Protein AF-A0A519MR45-F1 (afdb_monomer_lite)

Foldseek 3Di:
DVVPDDDDDPQKDFAPVCVVQAQAADPPDDPPLGGDPPSDDHDPVGIHDPVNVVVVVVVVVVVLVVVVVVCVVVLHFDQPVVVQLVVQCVWDQDPLRHTAHCDCVDPVRQLRHQCEPNSPHGDQLVVLVVVQSVVVRCCVSVVDDDDRDDSSVGDTYDDDPPD

Secondary structure (DSSP, 8-state):
-GGGPPPP-TT-EE-GGGGGTTTPPPTTPPTTS--BTTTBPPPGGGEE-HHHHHHHHHHHHHHHHHHHHHHHHTT-----HHHHHHHHHH-EE-TTS-EEBS-TT-TTTGGGB-B-TTSSSB-HHHHHHHHHHHHHHHHHHH---PPPP-GGGS------S--

Radius of gyration: 20.75 Å; chains: 1; bounding box: 52×30×58 Å

Sequence (163 aa):
IFGQARQATPNDLILLPTRTVIGTAPEGAPAPFDKFGITFPLQDQHVLTQSEVAIIKTATSAFNSSIRSVAASKELAVADMNAIMNQLVQGLRVEDGQIYTANYFSTASINTVLFSLDGIHPNARGYAVIANEIIKVINTHYNAKLPLVSAGSFPGATILPSN

pLDDT: mean 91.02, std 7.66, range [55.56, 98.44]

Structure (mmCIF, N/CA/C/O backbone):
data_AF-A0A519MR45-F1
#
_entry.id   AF-A0A519MR45-F1
#
loop_
_atom_site.group_PDB
_atom_site.id
_atom_site.type_symbol
_atom_site.label_atom_id
_atom_site.label_alt_id
_atom_site.label_comp_id
_atom_site.label_asym_id
_atom_site.label_entity_id
_atom_site.label_seq_id
_atom_site.pdbx_PDB_ins_code
_atom_site.Cartn_x
_atom_site.Cartn_y
_atom_site.Cartn_z
_atom_site.occupancy
_atom_site.B_iso_or_equiv
_atom_site.auth_seq_id
_atom_site.auth_comp_id
_atom_site.auth_asym_id
_atom_site.auth_atom_id
_atom_site.pdbx_PDB_model_num
ATOM 1 N N . ILE A 1 1 ? 13.329 -10.326 -31.815 1.00 60.53 1 ILE A N 1
ATOM 2 C CA . ILE A 1 1 ? 13.343 -9.725 -30.459 1.00 60.53 1 ILE A CA 1
ATOM 3 C C . ILE A 1 1 ? 13.119 -8.214 -30.536 1.00 60.53 1 ILE A C 1
ATOM 5 O O . ILE A 1 1 ? 12.032 -7.782 -30.193 1.00 60.53 1 ILE A O 1
ATOM 9 N N . PHE A 1 2 ? 14.046 -7.412 -31.076 1.00 65.75 2 PHE A N 1
ATOM 10 C CA . PHE A 1 2 ? 13.887 -5.943 -31.103 1.00 65.75 2 PHE A CA 1
ATOM 11 C C . PHE A 1 2 ? 12.669 -5.431 -31.893 1.00 65.75 2 PHE A C 1
ATOM 13 O O . PHE A 1 2 ? 11.982 -4.533 -31.426 1.00 65.75 2 PHE A O 1
ATOM 20 N N . GLY A 1 3 ? 12.331 -6.047 -33.031 1.00 69.88 3 GLY A N 1
ATOM 21 C CA . GLY A 1 3 ? 11.137 -5.683 -33.816 1.00 69.88 3 GLY A CA 1
ATOM 22 C C . GLY A 1 3 ? 9.792 -6.125 -33.218 1.00 69.88 3 GLY A C 1
ATOM 23 O O . GLY A 1 3 ? 8.755 -5.856 -33.808 1.00 69.88 3 GLY A O 1
ATOM 24 N N . GLN A 1 4 ? 9.804 -6.826 -32.081 1.00 75.62 4 GLN A N 1
ATOM 25 C CA . GLN A 1 4 ? 8.606 -7.272 -31.353 1.00 75.62 4 GLN A CA 1
ATOM 26 C C . GLN A 1 4 ? 8.454 -6.553 -30.004 1.00 75.62 4 GLN A C 1
ATOM 28 O O . GLN A 1 4 ? 7.472 -6.770 -29.300 1.00 75.62 4 GLN A O 1
ATOM 33 N N . ALA A 1 5 ? 9.425 -5.718 -29.623 1.00 81.38 5 ALA A N 1
ATOM 34 C CA . ALA A 1 5 ? 9.391 -4.995 -28.364 1.00 81.38 5 ALA A CA 1
ATOM 35 C C . ALA A 1 5 ? 8.431 -3.802 -28.459 1.00 81.38 5 ALA A C 1
ATOM 37 O O . ALA A 1 5 ? 8.509 -2.995 -29.386 1.00 81.38 5 ALA A O 1
ATOM 38 N N . ARG A 1 6 ? 7.541 -3.668 -27.473 1.00 87.81 6 ARG A N 1
ATOM 39 C CA . ARG A 1 6 ? 6.693 -2.483 -27.318 1.00 87.81 6 ARG A CA 1
ATOM 40 C C . ARG A 1 6 ? 7.508 -1.351 -26.689 1.00 87.81 6 ARG A C 1
ATOM 42 O O . ARG A 1 6 ? 8.249 -1.579 -25.736 1.00 87.81 6 ARG A O 1
ATOM 49 N N . GLN A 1 7 ? 7.331 -0.123 -27.174 1.00 87.50 7 GLN A N 1
ATOM 50 C CA . GLN A 1 7 ? 7.874 1.052 -26.493 1.00 87.50 7 GLN A CA 1
ATOM 51 C C . GLN A 1 7 ? 7.145 1.310 -25.171 1.00 87.50 7 GLN A C 1
ATOM 53 O O . GLN A 1 7 ? 5.912 1.289 -25.126 1.00 87.50 7 GLN A O 1
ATOM 58 N N . ALA A 1 8 ? 7.914 1.571 -24.113 1.00 88.38 8 ALA A N 1
ATOM 59 C CA . ALA A 1 8 ? 7.373 1.990 -22.829 1.00 88.38 8 ALA A CA 1
ATOM 60 C C . ALA A 1 8 ? 6.730 3.380 -22.942 1.00 88.38 8 ALA A C 1
ATOM 62 O O . ALA A 1 8 ? 7.168 4.235 -23.711 1.00 88.38 8 ALA A O 1
ATOM 63 N N . THR A 1 9 ? 5.689 3.602 -22.156 1.00 91.50 9 THR A N 1
ATOM 64 C CA . THR A 1 9 ? 4.967 4.866 -22.043 1.00 91.50 9 THR A CA 1
ATOM 65 C C . THR A 1 9 ? 5.125 5.418 -20.628 1.00 91.50 9 THR A C 1
ATOM 67 O O . THR A 1 9 ? 5.372 4.646 -19.702 1.00 91.50 9 THR A O 1
ATOM 70 N N . PRO A 1 10 ? 4.909 6.727 -20.407 1.00 92.25 10 PRO A N 1
ATOM 71 C CA . PRO A 1 10 ? 4.918 7.304 -19.059 1.00 92.25 10 PRO A CA 1
ATOM 72 C C . PRO A 1 10 ? 3.878 6.701 -18.099 1.00 92.25 10 PRO A C 1
ATOM 74 O O . PRO A 1 10 ? 3.967 6.916 -16.895 1.00 92.25 10 PRO A O 1
ATOM 77 N N . ASN A 1 11 ? 2.885 5.976 -18.624 1.00 92.44 11 ASN A N 1
ATOM 78 C CA . ASN A 1 11 ? 1.845 5.321 -17.834 1.00 92.44 11 ASN A CA 1
ATOM 79 C C . ASN A 1 11 ? 2.230 3.906 -17.379 1.00 92.44 11 ASN A C 1
ATOM 81 O O . ASN A 1 11 ? 1.483 3.304 -16.608 1.00 92.44 11 ASN A O 1
ATOM 85 N N . ASP A 1 12 ? 3.344 3.363 -17.872 1.00 93.88 12 ASP A N 1
ATOM 86 C CA . ASP A 1 12 ? 3.811 2.041 -17.474 1.00 93.88 12 ASP A CA 1
ATOM 87 C C . ASP A 1 12 ? 4.544 2.123 -16.135 1.00 93.88 12 ASP A C 1
ATOM 89 O O . ASP A 1 12 ? 5.376 3.006 -15.912 1.00 93.88 12 ASP A O 1
ATOM 93 N N . LEU A 1 13 ? 4.244 1.189 -15.236 1.00 94.06 13 LEU A N 1
ATOM 94 C CA . LEU A 1 13 ? 4.834 1.155 -13.904 1.00 94.06 13 LEU A CA 1
ATOM 95 C C . LEU A 1 13 ? 5.974 0.139 -13.872 1.00 94.06 13 LEU A C 1
ATOM 97 O O . LEU A 1 13 ? 5.754 -1.063 -14.018 1.00 94.06 13 LEU A O 1
ATOM 101 N N . ILE A 1 14 ? 7.196 0.620 -13.646 1.00 92.88 14 ILE A N 1
ATOM 102 C CA . ILE A 1 14 ? 8.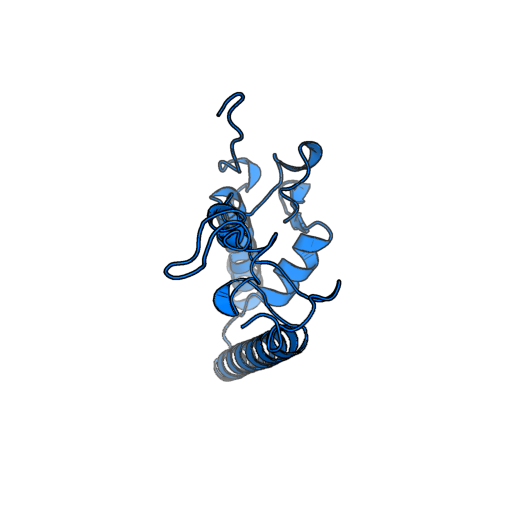359 -0.242 -13.426 1.00 92.88 14 ILE A CA 1
ATOM 103 C C . ILE A 1 14 ? 8.357 -0.709 -11.973 1.00 92.88 14 ILE A C 1
ATOM 105 O O . ILE A 1 14 ? 8.314 0.106 -11.050 1.00 92.88 14 ILE A O 1
ATOM 109 N N . LEU A 1 15 ? 8.412 -2.023 -11.764 1.00 91.94 15 LEU A N 1
ATOM 110 C CA . LEU A 1 15 ? 8.388 -2.593 -10.419 1.00 91.94 15 LEU A CA 1
ATOM 111 C C . LEU A 1 15 ? 9.692 -2.293 -9.665 1.00 91.94 15 LEU A C 1
ATOM 113 O O . LEU A 1 15 ? 10.778 -2.375 -10.235 1.00 91.94 15 LEU A O 1
ATOM 117 N N . LEU A 1 16 ? 9.614 -2.008 -8.361 1.00 89.25 16 LEU A N 1
ATOM 118 C CA . LEU A 1 16 ? 10.801 -1.724 -7.540 1.00 89.25 16 LEU A CA 1
ATOM 119 C C . LEU A 1 16 ? 11.861 -2.853 -7.569 1.00 89.25 16 LEU A C 1
ATOM 121 O O . LEU A 1 16 ? 13.049 -2.536 -7.693 1.00 89.25 16 LEU A O 1
ATOM 125 N N . PRO A 1 17 ? 11.490 -4.154 -7.532 1.00 88.31 17 PRO A N 1
ATOM 126 C CA . PRO A 1 17 ? 12.450 -5.252 -7.651 1.00 88.31 17 PRO A CA 1
ATOM 127 C C . PRO A 1 17 ? 13.231 -5.264 -8.972 1.00 88.31 17 PRO A C 1
ATOM 129 O O . PRO A 1 17 ? 14.339 -5.792 -9.011 1.00 88.31 17 PRO A O 1
ATOM 132 N N . THR A 1 18 ? 12.719 -4.630 -10.036 1.00 91.94 18 THR A N 1
ATOM 133 C CA . THR A 1 18 ? 13.398 -4.526 -11.340 1.00 91.94 18 THR A CA 1
ATOM 134 C C . THR A 1 18 ? 14.754 -3.819 -11.237 1.00 91.94 18 THR A C 1
ATOM 136 O O . THR A 1 18 ? 15.617 -4.033 -12.087 1.00 91.94 18 THR A O 1
ATOM 139 N N . ARG A 1 19 ? 15.005 -3.045 -10.168 1.00 91.19 19 ARG A N 1
ATOM 140 C CA . ARG A 1 19 ? 16.295 -2.381 -9.908 1.00 91.19 19 ARG A CA 1
ATOM 141 C C . ARG A 1 19 ? 17.500 -3.315 -10.048 1.00 91.19 19 ARG A C 1
ATOM 143 O O . ARG A 1 19 ? 18.529 -2.878 -10.546 1.00 91.19 19 ARG A O 1
ATOM 150 N N . THR A 1 20 ? 17.402 -4.565 -9.597 1.00 90.94 20 THR A N 1
ATOM 151 C CA . THR A 1 20 ? 18.530 -5.515 -9.645 1.00 90.94 20 THR A CA 1
ATOM 152 C C . THR A 1 20 ? 18.803 -6.060 -11.046 1.00 90.94 20 THR A C 1
ATOM 154 O O . THR A 1 20 ? 19.876 -6.607 -11.279 1.00 90.94 20 THR A O 1
ATOM 157 N N . VAL A 1 21 ? 17.851 -5.913 -11.970 1.00 91.94 21 VAL A N 1
ATOM 158 C CA . VAL A 1 21 ? 17.908 -6.471 -13.328 1.00 91.94 21 VAL A CA 1
ATOM 159 C C . VAL A 1 21 ? 18.335 -5.425 -14.356 1.00 91.94 21 VAL A C 1
ATOM 161 O O . VAL A 1 21 ? 18.953 -5.775 -15.361 1.00 91.94 21 VAL A O 1
ATOM 164 N N . ILE A 1 22 ? 18.056 -4.141 -14.121 1.00 92.56 22 ILE A N 1
ATOM 165 C CA . ILE A 1 22 ? 18.438 -3.063 -15.045 1.00 92.56 22 ILE A CA 1
ATOM 166 C C . ILE A 1 22 ? 19.954 -3.099 -15.300 1.00 92.56 22 ILE A C 1
ATOM 168 O O . ILE A 1 22 ? 20.758 -3.120 -14.372 1.00 92.56 22 ILE A O 1
ATOM 172 N N . GLY A 1 23 ? 20.347 -3.112 -16.575 1.00 92.06 23 GLY A N 1
ATOM 173 C CA . GLY A 1 23 ? 21.746 -3.146 -17.008 1.00 92.06 23 GLY A CA 1
ATOM 174 C C . GLY A 1 23 ? 22.429 -4.518 -16.935 1.00 92.06 23 GLY A C 1
ATOM 175 O O . GLY A 1 23 ? 23.574 -4.642 -17.367 1.00 92.06 23 GLY A O 1
ATOM 176 N N . THR A 1 24 ? 21.752 -5.556 -16.440 1.00 92.69 24 THR A N 1
ATOM 177 C CA . THR A 1 24 ? 22.278 -6.932 -16.455 1.00 92.69 24 THR A CA 1
ATOM 178 C C . THR A 1 24 ? 22.145 -7.577 -17.838 1.00 92.69 24 THR A C 1
ATOM 180 O O . THR A 1 24 ? 21.357 -7.118 -18.673 1.00 92.69 24 THR A O 1
ATOM 183 N N . ALA A 1 25 ? 22.944 -8.623 -18.083 1.00 90.62 25 ALA A N 1
ATOM 184 C CA . ALA A 1 25 ? 22.961 -9.349 -19.348 1.00 90.62 25 ALA A CA 1
ATOM 185 C C . ALA A 1 25 ? 21.893 -10.452 -19.400 1.00 90.62 25 ALA A C 1
ATOM 187 O O . ALA A 1 25 ? 21.929 -11.348 -18.554 1.00 90.62 25 ALA A O 1
ATOM 188 N N . PRO A 1 26 ? 20.965 -10.425 -20.379 1.00 86.56 26 PRO A N 1
ATOM 189 C CA . PRO A 1 26 ? 20.084 -11.554 -20.645 1.00 86.56 26 PRO A CA 1
ATOM 190 C C . PRO A 1 26 ? 20.884 -12.765 -21.120 1.00 86.56 26 PRO A C 1
ATOM 192 O O . PRO A 1 26 ? 21.858 -12.629 -21.865 1.00 86.56 26 PRO A O 1
ATOM 195 N N . GLU A 1 27 ? 20.414 -13.961 -20.781 1.00 85.25 27 GLU A N 1
ATOM 196 C CA . GLU A 1 27 ? 20.939 -15.184 -21.380 1.00 85.25 27 GLU A CA 1
ATOM 197 C C . GLU A 1 27 ? 20.668 -15.195 -22.896 1.00 85.25 27 GLU A C 1
ATOM 199 O O . GLU A 1 27 ? 19.558 -14.915 -23.351 1.00 85.25 27 GLU A O 1
ATOM 204 N N . GLY A 1 28 ? 21.700 -15.487 -23.692 1.00 83.44 28 GLY A N 1
ATOM 205 C CA . GLY A 1 28 ? 21.583 -15.607 -25.149 1.00 83.44 28 GLY A CA 1
ATOM 206 C C . GLY A 1 28 ? 21.515 -14.287 -25.933 1.00 83.44 28 GLY A C 1
ATOM 207 O O . GLY A 1 28 ? 21.320 -14.330 -27.148 1.00 83.44 28 GLY A O 1
ATOM 208 N N . ALA A 1 29 ? 21.697 -13.124 -25.294 1.00 86.19 29 ALA A N 1
ATOM 209 C CA . ALA A 1 29 ? 21.785 -11.836 -25.988 1.00 86.19 29 ALA A CA 1
ATOM 210 C C . ALA A 1 29 ? 23.251 -11.472 -26.323 1.00 86.19 29 ALA A C 1
ATOM 212 O O . ALA A 1 29 ? 24.103 -11.500 -25.434 1.00 86.19 29 ALA A O 1
ATOM 213 N N . PRO A 1 30 ? 23.581 -11.115 -27.581 1.00 87.88 30 PRO A N 1
ATOM 214 C CA . PRO A 1 30 ? 24.941 -10.732 -27.949 1.00 87.88 30 PRO A CA 1
ATOM 215 C C . PRO A 1 30 ? 25.269 -9.298 -27.504 1.00 87.88 30 PRO A C 1
ATOM 217 O O . PRO A 1 30 ? 24.501 -8.363 -27.750 1.00 87.88 30 PRO A O 1
ATOM 220 N N . ALA A 1 31 ? 26.453 -9.101 -26.920 1.00 88.38 31 ALA A N 1
ATOM 221 C CA . ALA A 1 31 ? 26.997 -7.767 -26.669 1.00 88.38 31 ALA A CA 1
ATOM 222 C C . ALA A 1 31 ? 27.192 -6.998 -27.998 1.00 88.38 31 ALA A C 1
ATOM 224 O O . ALA A 1 31 ? 27.572 -7.611 -29.001 1.00 88.38 31 ALA A O 1
ATOM 225 N N . PRO A 1 32 ? 26.958 -5.670 -28.045 1.00 87.69 32 PRO A N 1
ATOM 226 C CA . PRO A 1 32 ? 26.625 -4.765 -26.933 1.00 87.69 32 PRO A CA 1
ATOM 227 C C . PRO A 1 32 ? 25.112 -4.610 -26.647 1.00 87.69 32 PRO A C 1
ATOM 229 O O . PRO A 1 32 ? 24.704 -3.732 -25.882 1.00 87.69 32 PRO A O 1
ATOM 232 N N . PHE A 1 33 ? 24.255 -5.424 -27.270 1.00 87.50 33 PHE A N 1
ATOM 233 C CA . PHE A 1 33 ? 22.794 -5.325 -27.159 1.00 87.50 33 PHE A CA 1
ATOM 234 C C . PHE A 1 33 ? 22.222 -6.210 -26.042 1.00 87.50 33 PHE A C 1
ATOM 236 O O . PHE A 1 33 ? 21.135 -6.766 -26.167 1.00 87.50 33 PHE A O 1
ATOM 243 N N . ASP A 1 34 ? 22.969 -6.357 -24.951 1.00 90.56 34 ASP A N 1
ATOM 244 C CA . ASP A 1 34 ? 22.737 -7.300 -23.860 1.00 90.56 34 ASP A CA 1
ATOM 245 C C . ASP A 1 34 ? 22.532 -6.571 -22.521 1.00 90.56 34 ASP A C 1
ATOM 247 O O . ASP A 1 34 ? 23.070 -6.979 -21.500 1.00 90.56 34 ASP A O 1
ATOM 251 N N . LYS A 1 35 ? 21.822 -5.439 -22.494 1.00 91.75 35 LYS A N 1
ATOM 252 C CA . LYS A 1 35 ? 21.592 -4.686 -21.247 1.00 91.75 35 LYS A CA 1
ATOM 253 C C . LYS A 1 35 ? 20.110 -4.431 -21.034 1.00 91.75 35 LYS A C 1
ATOM 255 O O . LYS A 1 35 ? 19.537 -3.567 -21.700 1.00 91.75 35 LYS A O 1
ATOM 260 N N . PHE A 1 36 ? 19.493 -5.159 -20.101 1.00 91.56 36 PHE A N 1
ATOM 261 C CA . PHE A 1 36 ? 18.070 -5.009 -19.775 1.00 91.56 36 PHE A CA 1
ATOM 262 C C . PHE A 1 36 ? 17.701 -3.557 -19.439 1.00 91.56 36 PHE A C 1
ATOM 264 O O . PHE A 1 36 ? 18.341 -2.917 -18.607 1.00 91.56 36 PHE A O 1
ATOM 271 N N . GLY A 1 37 ? 16.664 -3.035 -20.094 1.00 88.44 37 GLY A N 1
ATOM 272 C CA . GLY A 1 37 ? 16.179 -1.663 -19.934 1.00 88.44 37 GLY A CA 1
ATOM 273 C C . GLY A 1 37 ? 17.052 -0.577 -20.572 1.00 88.44 37 GLY A C 1
ATOM 274 O O . GLY A 1 37 ? 16.680 0.589 -20.488 1.00 88.44 37 GLY A O 1
ATOM 275 N N . ILE A 1 38 ? 18.178 -0.930 -21.208 1.00 89.56 38 ILE A N 1
ATOM 276 C CA . ILE A 1 38 ? 19.099 0.024 -21.851 1.00 89.56 38 ILE A CA 1
ATOM 277 C C . ILE A 1 38 ? 19.231 -0.286 -23.344 1.00 89.56 38 ILE A C 1
ATOM 279 O O . ILE A 1 38 ? 18.776 0.488 -24.181 1.00 89.56 38 ILE A O 1
ATOM 283 N N . THR A 1 39 ? 19.841 -1.425 -23.682 1.00 89.12 39 THR A N 1
ATOM 284 C CA . THR A 1 39 ? 20.027 -1.885 -25.070 1.00 89.12 39 THR A CA 1
ATOM 285 C C . THR A 1 39 ? 19.211 -3.132 -25.390 1.00 89.12 39 THR A C 1
ATOM 287 O O . THR A 1 39 ? 19.064 -3.476 -26.559 1.00 89.12 39 THR A O 1
ATOM 290 N N . PHE A 1 40 ? 18.636 -3.774 -24.370 1.00 89.94 40 PHE A N 1
ATOM 291 C CA . PHE A 1 40 ? 17.730 -4.910 -24.464 1.00 89.94 40 PHE A CA 1
ATOM 292 C C . PHE A 1 40 ? 16.404 -4.585 -23.752 1.00 89.94 40 PHE A C 1
ATOM 294 O O . PHE A 1 40 ? 16.436 -4.034 -22.650 1.00 89.94 40 PHE A O 1
ATOM 301 N N . PRO A 1 41 ? 15.231 -4.888 -24.337 1.00 90.81 41 PRO A N 1
ATOM 302 C CA . PRO A 1 41 ? 13.941 -4.553 -23.732 1.00 90.81 41 PRO A CA 1
ATOM 303 C C . PRO A 1 41 ? 13.726 -5.274 -22.393 1.00 90.81 41 PRO A C 1
ATOM 305 O O . PRO A 1 41 ? 14.115 -6.431 -22.235 1.00 90.81 41 PRO A O 1
ATOM 308 N N . LEU A 1 42 ? 13.082 -4.601 -21.433 1.00 91.56 42 LEU A N 1
ATOM 309 C CA . LEU A 1 42 ? 12.614 -5.259 -20.210 1.00 91.56 42 LEU A CA 1
ATOM 310 C C . LEU A 1 42 ? 11.554 -6.311 -20.552 1.00 91.56 42 LEU A C 1
ATOM 312 O O . LEU A 1 42 ? 10.741 -6.121 -21.456 1.00 91.56 42 LEU A O 1
ATOM 316 N N . GLN A 1 43 ? 11.580 -7.418 -19.816 1.00 90.12 43 GLN A N 1
ATOM 317 C CA . GLN A 1 43 ? 10.563 -8.462 -19.910 1.00 90.12 43 GLN A CA 1
ATOM 318 C C . GLN A 1 43 ? 9.274 -8.042 -19.197 1.00 90.12 43 GLN A C 1
ATOM 320 O O . GLN A 1 43 ? 9.291 -7.187 -18.312 1.00 90.12 43 GLN A O 1
ATOM 325 N N . ASP A 1 44 ? 8.182 -8.703 -19.567 1.00 90.88 44 ASP A N 1
ATOM 326 C CA . ASP A 1 44 ? 6.823 -8.468 -19.069 1.00 90.88 44 ASP A CA 1
ATOM 327 C C . ASP A 1 44 ? 6.742 -8.414 -17.532 1.00 90.88 44 ASP A C 1
ATOM 329 O O . ASP A 1 44 ? 6.260 -7.446 -16.960 1.00 90.88 44 ASP A O 1
ATOM 333 N N . GLN A 1 45 ? 7.389 -9.361 -16.844 1.00 91.56 45 GLN A N 1
ATOM 334 C CA . GLN A 1 45 ? 7.427 -9.443 -15.375 1.00 91.56 45 GLN A CA 1
ATOM 335 C C . GLN A 1 45 ? 7.977 -8.196 -14.650 1.00 91.56 45 GLN A C 1
ATOM 337 O O . GLN A 1 45 ? 7.870 -8.095 -13.430 1.00 91.56 45 GLN A O 1
ATOM 342 N N . HIS A 1 46 ? 8.628 -7.277 -15.365 1.00 92.94 46 HIS A N 1
ATOM 343 C CA . HIS A 1 46 ? 9.267 -6.089 -14.799 1.00 92.94 46 HIS A CA 1
ATOM 344 C C . HIS A 1 46 ? 8.451 -4.807 -14.968 1.00 92.94 46 HIS A C 1
ATOM 346 O O . HIS A 1 46 ? 8.821 -3.779 -14.385 1.00 92.94 46 HIS A O 1
ATOM 352 N N . VAL A 1 47 ? 7.387 -4.851 -15.773 1.00 94.06 47 VAL A N 1
ATOM 353 C CA . VAL A 1 47 ? 6.642 -3.674 -16.218 1.00 94.06 47 VAL A CA 1
ATOM 354 C C . VAL A 1 47 ? 5.152 -3.968 -16.166 1.00 94.06 47 VAL A C 1
ATOM 356 O O . VAL A 1 47 ? 4.682 -4.854 -16.860 1.00 94.06 47 VAL A O 1
ATOM 359 N N . LEU A 1 48 ? 4.396 -3.174 -15.409 1.00 95.19 48 LEU A N 1
ATOM 360 C CA . LEU A 1 48 ? 2.938 -3.197 -15.486 1.00 95.19 48 LEU A CA 1
ATOM 361 C C . LEU A 1 48 ? 2.458 -2.170 -16.502 1.00 95.19 48 LEU A C 1
ATOM 363 O O . LEU A 1 48 ? 2.660 -0.963 -16.341 1.00 95.19 48 LEU A O 1
ATOM 367 N N . THR A 1 49 ? 1.778 -2.657 -1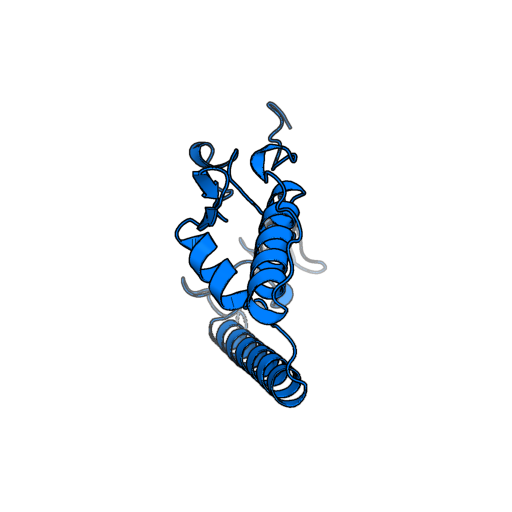7.528 1.00 95.12 49 THR A N 1
ATOM 368 C CA . THR A 1 49 ? 1.092 -1.835 -18.520 1.00 95.12 49 THR A CA 1
ATOM 369 C C . THR A 1 49 ? -0.180 -1.212 -17.953 1.00 95.12 49 THR A C 1
ATOM 371 O O . THR A 1 49 ? -0.781 -1.706 -16.995 1.00 95.12 49 THR A O 1
ATOM 374 N N . GLN A 1 50 ? -0.670 -0.149 -18.595 1.00 94.69 50 GLN A N 1
ATOM 375 C CA . GLN A 1 50 ? -1.946 0.469 -18.218 1.00 94.69 50 GLN A CA 1
ATOM 376 C C . GLN A 1 50 ? -3.119 -0.534 -18.213 1.00 94.69 50 GLN A C 1
ATOM 378 O O . GLN A 1 50 ? -3.984 -0.461 -17.335 1.00 94.69 50 GLN A O 1
ATOM 383 N N . SER A 1 51 ? -3.144 -1.483 -19.155 1.00 94.62 51 SER A N 1
ATOM 384 C CA . SER A 1 51 ? -4.151 -2.550 -19.203 1.00 94.62 51 SER A CA 1
ATOM 385 C C . SER A 1 51 ? -4.076 -3.479 -17.995 1.00 94.62 51 SER A C 1
ATOM 387 O O . SER A 1 51 ? -5.106 -3.786 -17.398 1.00 94.62 51 SER A O 1
ATOM 389 N N . GLU A 1 52 ? -2.877 -3.888 -17.585 1.00 96.19 52 GLU A N 1
ATOM 390 C CA . GLU A 1 52 ? -2.699 -4.756 -16.417 1.00 96.19 52 GLU A CA 1
ATOM 391 C C . GLU A 1 52 ? -3.053 -4.027 -15.125 1.00 96.19 52 GLU A C 1
ATOM 393 O O . GLU A 1 52 ? -3.755 -4.576 -14.278 1.00 96.19 52 GLU A O 1
ATOM 398 N N . VAL A 1 53 ? -2.673 -2.752 -15.002 1.00 95.88 53 VAL A N 1
ATOM 399 C CA . VAL A 1 53 ? -3.085 -1.906 -13.873 1.00 95.88 53 VAL A CA 1
ATOM 400 C C . VAL A 1 53 ? -4.612 -1.813 -13.786 1.00 95.88 53 VAL A C 1
ATOM 402 O O . VAL A 1 53 ? -5.167 -1.872 -12.687 1.00 95.88 53 VAL A O 1
ATOM 405 N N . ALA A 1 54 ? -5.314 -1.692 -14.917 1.00 96.56 54 ALA A N 1
ATOM 406 C CA . ALA A 1 54 ? -6.775 -1.684 -14.938 1.00 96.56 54 ALA A CA 1
ATOM 407 C C . ALA A 1 54 ? -7.366 -3.029 -14.480 1.00 96.56 54 ALA A C 1
ATOM 409 O O . ALA A 1 54 ? -8.282 -3.039 -13.657 1.00 96.56 54 ALA A O 1
ATOM 410 N N . ILE A 1 55 ? -6.810 -4.155 -14.942 1.00 97.81 55 ILE A N 1
ATOM 411 C CA . ILE A 1 55 ? -7.219 -5.503 -14.512 1.00 97.81 55 ILE A CA 1
ATOM 412 C C . ILE A 1 55 ? -7.025 -5.670 -12.998 1.00 97.81 55 ILE A C 1
ATOM 414 O O . ILE A 1 55 ? -7.951 -6.092 -12.304 1.00 97.81 55 ILE A O 1
ATOM 418 N N . ILE A 1 56 ? -5.863 -5.273 -12.468 1.00 96.75 56 ILE A N 1
ATOM 419 C CA . ILE A 1 56 ? -5.544 -5.337 -11.034 1.00 96.75 56 ILE A CA 1
ATOM 420 C C . ILE A 1 56 ? -6.533 -4.496 -10.220 1.00 96.75 56 ILE A C 1
ATOM 422 O O . ILE A 1 56 ? -7.051 -4.965 -9.203 1.00 96.75 56 ILE A O 1
ATOM 426 N N . LYS A 1 57 ? -6.841 -3.272 -10.667 1.00 96.19 57 LYS A N 1
ATOM 427 C CA . LYS A 1 57 ? -7.816 -2.395 -9.998 1.00 96.19 57 LYS A CA 1
ATOM 428 C C . LYS A 1 57 ? -9.213 -3.007 -9.987 1.00 96.19 57 LYS A C 1
ATOM 430 O O . LYS A 1 57 ? -9.828 -3.064 -8.925 1.00 96.19 57 LYS A O 1
ATOM 435 N N . THR A 1 58 ? -9.686 -3.519 -11.123 1.00 98.12 58 THR A N 1
ATOM 436 C CA . THR A 1 58 ? -10.992 -4.187 -11.213 1.00 98.12 58 THR A CA 1
ATOM 437 C C . THR A 1 58 ? -11.063 -5.401 -10.288 1.00 98.12 58 THR A C 1
ATOM 439 O O . THR A 1 58 ? -12.026 -5.532 -9.531 1.00 98.12 58 THR A O 1
ATOM 442 N N . ALA A 1 59 ? -10.033 -6.252 -10.281 1.00 98.31 59 ALA A N 1
ATOM 443 C CA . ALA A 1 59 ? -9.969 -7.405 -9.385 1.00 98.31 59 ALA A CA 1
ATOM 444 C C . ALA A 1 59 ? -9.973 -6.977 -7.907 1.00 98.31 59 ALA A C 1
ATOM 446 O O . ALA A 1 59 ? -10.743 -7.506 -7.107 1.00 98.31 59 ALA A O 1
ATOM 447 N N . THR A 1 60 ? -9.178 -5.964 -7.552 1.00 97.62 60 THR A N 1
ATOM 448 C CA . THR A 1 60 ? -9.117 -5.407 -6.190 1.00 97.62 60 THR A CA 1
ATOM 449 C C . THR A 1 60 ? -10.483 -4.888 -5.735 1.00 97.62 60 THR A C 1
ATOM 451 O O . THR A 1 60 ? -10.945 -5.211 -4.640 1.00 97.62 60 THR A O 1
ATOM 454 N N . SER A 1 61 ? -11.170 -4.120 -6.584 1.00 97.44 61 SER A N 1
ATOM 455 C CA . SER A 1 61 ? -12.519 -3.622 -6.302 1.00 97.44 61 SER A CA 1
ATOM 456 C C . SER A 1 61 ? -13.531 -4.757 -6.137 1.00 97.44 61 SER A C 1
ATOM 458 O O . SER A 1 61 ? -14.354 -4.696 -5.222 1.00 97.44 61 SER A O 1
ATOM 460 N N . ALA A 1 62 ? -13.450 -5.803 -6.966 1.00 98.38 62 ALA A N 1
ATOM 461 C CA . ALA A 1 62 ? -14.317 -6.974 -6.867 1.00 98.38 62 ALA A CA 1
ATOM 462 C C . ALA A 1 62 ? -14.111 -7.728 -5.543 1.00 98.38 62 ALA A C 1
ATOM 464 O O . ALA A 1 62 ? -15.086 -7.992 -4.839 1.00 98.38 62 ALA A O 1
ATOM 465 N N . PHE A 1 63 ? -12.862 -7.998 -5.145 1.00 98.44 63 PHE A N 1
ATOM 466 C CA . PHE A 1 63 ? -12.563 -8.644 -3.862 1.00 98.44 63 PHE A CA 1
ATOM 467 C C . PHE A 1 63 ? -13.046 -7.815 -2.670 1.00 98.44 63 PHE A C 1
ATOM 469 O O . PHE A 1 63 ? -13.726 -8.349 -1.795 1.00 98.44 63 PHE A O 1
ATOM 476 N N . ASN A 1 64 ? -12.782 -6.505 -2.657 1.00 98.00 64 ASN A N 1
ATOM 477 C CA . ASN A 1 64 ? -13.252 -5.620 -1.587 1.00 98.00 64 ASN A CA 1
ATOM 478 C C . ASN A 1 64 ? -14.785 -5.568 -1.507 1.00 98.00 64 ASN A C 1
ATOM 480 O O . ASN A 1 64 ? -15.347 -5.539 -0.412 1.00 98.00 64 ASN A O 1
ATOM 484 N N . SER A 1 65 ? -15.474 -5.587 -2.654 1.00 98.00 65 SER A N 1
ATOM 485 C CA . SER A 1 65 ? -16.938 -5.665 -2.700 1.00 98.00 65 SER A CA 1
ATOM 486 C C . SER A 1 65 ? -17.451 -6.967 -2.082 1.00 98.00 65 SER A C 1
ATOM 488 O O . SER A 1 65 ? -18.312 -6.933 -1.204 1.00 98.00 65 SER A O 1
ATOM 490 N N . SER A 1 66 ? -16.861 -8.104 -2.462 1.00 98.25 66 SER A N 1
ATOM 491 C CA . SER A 1 66 ? -17.202 -9.415 -1.900 1.00 98.25 66 SER A CA 1
ATOM 492 C C . SER A 1 66 ? -16.965 -9.478 -0.391 1.00 98.25 66 SER A C 1
ATOM 494 O O . SER A 1 66 ? -17.842 -9.935 0.340 1.00 98.25 66 SER A O 1
ATOM 496 N N . ILE A 1 67 ? -15.827 -8.969 0.099 1.00 98.06 67 ILE A N 1
ATOM 497 C CA . ILE A 1 67 ? -15.512 -8.913 1.536 1.00 98.06 67 ILE A CA 1
ATOM 498 C C . ILE A 1 67 ? -16.584 -8.118 2.286 1.00 98.06 67 ILE A C 1
ATOM 500 O O . ILE A 1 67 ? -17.149 -8.622 3.257 1.00 98.06 67 ILE A O 1
ATOM 504 N N . ARG A 1 68 ? -16.912 -6.907 1.815 1.00 97.38 68 ARG A N 1
ATOM 505 C CA . ARG A 1 68 ? -17.944 -6.066 2.441 1.00 97.38 68 ARG A CA 1
ATOM 506 C C . ARG A 1 68 ? -19.321 -6.721 2.402 1.00 97.38 68 ARG A C 1
ATOM 508 O O . ARG A 1 68 ? -20.020 -6.693 3.408 1.00 97.38 68 ARG A O 1
ATOM 515 N N . SER A 1 69 ? -19.696 -7.346 1.286 1.00 98.00 69 SER A N 1
ATOM 516 C CA . SER A 1 69 ? -20.986 -8.032 1.152 1.00 98.00 69 SER A CA 1
ATOM 517 C C . SER A 1 69 ? -21.113 -9.208 2.123 1.00 98.00 69 SER A C 1
ATOM 519 O O . SER A 1 69 ? -22.136 -9.349 2.791 1.00 98.00 69 SER A O 1
ATOM 521 N N . VAL A 1 70 ? -20.081 -10.051 2.223 1.00 98.31 70 VAL A N 1
ATOM 522 C CA . VAL A 1 70 ? -20.085 -11.199 3.141 1.00 98.31 70 VAL A CA 1
ATOM 523 C C . VAL A 1 70 ? -20.089 -10.723 4.590 1.00 98.31 70 VAL A C 1
ATOM 525 O O . VAL A 1 70 ? -20.841 -11.261 5.401 1.00 98.31 70 VAL A O 1
ATOM 528 N N . ALA A 1 71 ? -19.298 -9.704 4.921 1.00 98.06 71 ALA A N 1
ATOM 529 C CA . ALA A 1 71 ? -19.264 -9.151 6.267 1.00 98.06 71 ALA A CA 1
ATOM 530 C C . ALA A 1 71 ? -20.606 -8.525 6.669 1.00 98.06 71 ALA A C 1
ATOM 532 O O . ALA A 1 71 ? -21.105 -8.830 7.747 1.00 98.06 71 ALA A O 1
ATOM 533 N N . ALA A 1 72 ? -21.241 -7.755 5.779 1.00 97.31 72 ALA A N 1
ATOM 534 C CA . ALA A 1 72 ? -22.564 -7.182 6.014 1.00 97.31 72 ALA A CA 1
ATOM 535 C C . ALA A 1 72 ? -23.625 -8.265 6.266 1.00 97.31 72 ALA A C 1
ATOM 537 O O . ALA A 1 72 ? -24.407 -8.143 7.202 1.00 97.31 72 ALA A O 1
ATOM 538 N N . SER A 1 73 ? -23.603 -9.369 5.504 1.00 98.25 73 SER A N 1
ATOM 539 C CA . SER A 1 73 ? -24.534 -10.496 5.707 1.00 98.25 73 SER A CA 1
ATOM 540 C C . SER A 1 73 ? -24.375 -11.215 7.053 1.00 98.25 73 SER A C 1
ATOM 542 O O . SER A 1 73 ? -25.254 -11.973 7.453 1.00 98.25 73 SER A O 1
ATOM 544 N N . LYS A 1 74 ? -23.243 -11.002 7.730 1.00 98.06 74 LYS A N 1
ATOM 545 C CA . LYS A 1 74 ? -22.884 -11.624 9.009 1.00 98.06 74 LYS A CA 1
ATOM 546 C C . LYS A 1 74 ? -22.739 -10.605 10.138 1.00 98.06 74 LYS A C 1
ATOM 548 O O . LYS A 1 74 ? -22.237 -10.966 11.196 1.00 98.06 74 LYS A O 1
ATOM 553 N N . GLU A 1 75 ? -23.107 -9.348 9.888 1.00 96.69 75 GLU A N 1
ATOM 554 C CA . GLU A 1 75 ? -22.953 -8.240 10.835 1.00 96.69 75 GLU A CA 1
ATOM 555 C C . GLU A 1 75 ? -21.517 -8.110 11.384 1.00 96.69 75 GLU A C 1
ATOM 557 O O . GLU A 1 75 ? -21.301 -7.787 12.552 1.00 96.69 75 GLU A O 1
ATOM 562 N N . LEU A 1 76 ? -20.513 -8.363 10.538 1.00 97.88 76 LEU A N 1
ATOM 563 C CA . LEU A 1 76 ? -19.099 -8.257 10.892 1.00 97.88 76 LEU A CA 1
ATOM 564 C C . LEU A 1 76 ? -18.535 -6.886 10.522 1.00 97.88 76 LEU A C 1
ATOM 566 O O . LEU A 1 76 ? -18.761 -6.370 9.427 1.00 97.88 76 LEU A O 1
ATOM 570 N N . ALA A 1 77 ? -17.729 -6.337 11.423 1.00 97.44 77 ALA A N 1
ATOM 571 C CA . ALA A 1 77 ? -16.988 -5.107 11.184 1.00 97.44 77 ALA A CA 1
ATOM 572 C C . ALA A 1 77 ? -15.908 -5.299 10.097 1.00 97.44 77 ALA A C 1
ATOM 574 O O . ALA A 1 77 ? -15.219 -6.322 10.073 1.00 97.44 77 ALA A O 1
ATOM 575 N N . VAL A 1 78 ? -15.719 -4.300 9.226 1.00 97.50 78 VAL A N 1
ATOM 576 C CA . VAL A 1 78 ? -14.690 -4.306 8.167 1.00 97.50 78 VAL A CA 1
ATOM 577 C C . VAL A 1 78 ? -13.925 -2.996 8.178 1.00 97.50 78 VAL A C 1
ATOM 579 O O . VAL A 1 78 ? -14.507 -1.930 7.989 1.00 97.50 78 VAL A O 1
ATOM 582 N N . ALA A 1 79 ? -12.610 -3.077 8.350 1.00 96.81 79 ALA A N 1
ATOM 583 C CA . ALA A 1 79 ? -11.734 -1.935 8.148 1.00 96.81 79 ALA A CA 1
ATOM 584 C C . ALA A 1 79 ? -11.372 -1.825 6.661 1.00 96.81 79 ALA A C 1
ATOM 586 O O . ALA A 1 79 ? -10.718 -2.712 6.108 1.00 96.81 79 ALA A O 1
ATOM 587 N N . ASP A 1 80 ? -11.826 -0.756 5.998 1.00 96.06 80 ASP A N 1
ATOM 588 C CA . ASP A 1 80 ? -11.583 -0.542 4.568 1.00 96.06 80 ASP A CA 1
ATOM 589 C C . ASP A 1 80 ? -10.138 -0.085 4.327 1.00 96.06 80 ASP A C 1
ATOM 591 O O . ASP A 1 80 ? -9.822 1.104 4.244 1.00 96.06 80 ASP A O 1
ATOM 595 N N . MET A 1 81 ? -9.242 -1.065 4.217 1.00 94.81 81 MET A N 1
ATOM 596 C CA . MET A 1 81 ? -7.825 -0.816 3.966 1.00 94.81 81 MET A CA 1
ATOM 597 C C . MET A 1 81 ? -7.580 -0.136 2.619 1.00 94.81 81 MET A C 1
ATOM 599 O O . MET A 1 81 ? -6.599 0.586 2.484 1.00 94.81 81 MET A O 1
ATOM 603 N N . ASN A 1 82 ? -8.452 -0.314 1.622 1.00 94.94 82 ASN A N 1
ATOM 604 C CA . ASN A 1 82 ? -8.281 0.374 0.346 1.00 94.94 82 ASN A CA 1
ATOM 605 C C . ASN A 1 82 ? -8.479 1.885 0.518 1.00 94.94 82 ASN A C 1
ATOM 607 O O . ASN A 1 82 ? -7.659 2.669 0.041 1.00 94.94 82 ASN A O 1
ATOM 611 N N . ALA A 1 83 ? -9.513 2.290 1.257 1.00 94.31 83 ALA A N 1
ATOM 612 C CA . ALA A 1 83 ? -9.743 3.689 1.599 1.00 94.31 83 ALA A CA 1
ATOM 613 C C . ALA A 1 83 ? -8.596 4.270 2.445 1.00 94.31 83 ALA A C 1
ATOM 615 O O . ALA A 1 83 ? -8.062 5.326 2.103 1.00 94.31 83 ALA A O 1
ATOM 616 N N . ILE A 1 84 ? -8.167 3.554 3.489 1.00 94.69 84 ILE A N 1
ATOM 617 C CA . ILE A 1 84 ? -7.077 3.986 4.382 1.00 94.69 84 ILE A CA 1
ATOM 618 C C . ILE A 1 84 ? -5.763 4.162 3.610 1.00 94.69 84 ILE A C 1
ATOM 620 O O . ILE A 1 84 ? -5.085 5.177 3.761 1.00 94.69 84 ILE A O 1
ATOM 624 N N . MET A 1 85 ? -5.405 3.217 2.737 1.00 93.38 85 MET A N 1
ATOM 625 C CA . MET A 1 85 ? -4.171 3.312 1.948 1.00 93.38 85 MET A CA 1
ATOM 626 C C . MET A 1 85 ? -4.228 4.448 0.919 1.00 93.38 85 MET A C 1
ATOM 628 O O . MET A 1 85 ? -3.222 5.116 0.695 1.00 93.38 85 MET A O 1
ATOM 632 N N . ASN A 1 86 ? -5.399 4.739 0.342 1.00 93.56 86 ASN A N 1
ATOM 633 C CA . ASN A 1 86 ? -5.567 5.907 -0.530 1.00 93.56 86 ASN A CA 1
ATOM 634 C C . ASN A 1 86 ? -5.400 7.231 0.237 1.00 93.56 86 ASN A C 1
ATOM 636 O O . ASN A 1 86 ? -4.836 8.183 -0.303 1.00 93.56 86 ASN A O 1
ATOM 640 N N . GLN A 1 87 ? -5.842 7.294 1.497 1.00 93.56 87 GLN A N 1
ATOM 641 C CA . GLN A 1 87 ? -5.587 8.445 2.370 1.00 93.56 87 GLN A CA 1
ATOM 642 C C . GLN A 1 87 ? -4.104 8.554 2.744 1.00 93.56 87 GLN A C 1
ATOM 644 O O . GLN A 1 87 ? -3.543 9.646 2.717 1.00 93.56 87 GLN A O 1
ATOM 649 N N . LEU A 1 88 ? -3.434 7.429 3.009 1.00 94.06 88 LEU A N 1
ATOM 650 C CA . LEU A 1 88 ? -2.003 7.390 3.325 1.00 94.06 88 LEU A CA 1
ATOM 651 C C . LEU A 1 88 ? -1.122 8.003 2.227 1.00 94.06 88 LEU A C 1
ATOM 653 O O . LEU A 1 88 ? -0.108 8.629 2.538 1.00 94.06 88 LEU A O 1
ATOM 657 N N . VAL A 1 89 ? -1.514 7.870 0.957 1.00 89.88 89 VAL A N 1
ATOM 658 C CA . VAL A 1 89 ? -0.818 8.519 -0.169 1.00 89.88 89 VAL A CA 1
ATOM 659 C C . VAL A 1 89 ? -0.828 10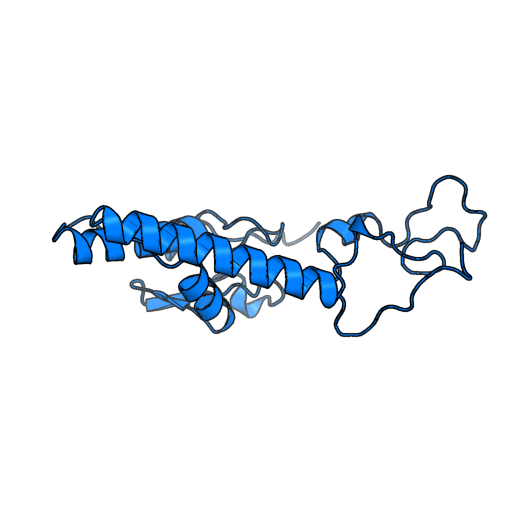.046 -0.035 1.00 89.88 89 VAL A C 1
ATOM 661 O O . VAL A 1 89 ? 0.156 10.694 -0.381 1.00 89.88 89 VAL A O 1
ATOM 664 N N . GLN A 1 90 ? -1.908 10.622 0.495 1.00 90.31 90 GLN A N 1
ATOM 665 C CA . GLN A 1 90 ? -2.057 12.069 0.702 1.00 90.31 90 GLN A CA 1
ATOM 666 C C . GLN A 1 90 ? -1.483 12.536 2.050 1.00 90.31 90 GLN A C 1
ATOM 668 O O . GLN A 1 90 ? -1.168 13.712 2.215 1.00 90.31 90 GLN A O 1
ATOM 673 N N . GLY A 1 91 ? -1.329 11.610 2.996 1.00 92.12 91 GLY A N 1
ATOM 674 C CA . GLY A 1 91 ? -0.938 11.865 4.375 1.00 92.12 91 GLY A CA 1
ATOM 675 C C . GLY A 1 91 ? -2.038 11.408 5.328 1.00 92.12 91 GLY A C 1
ATOM 676 O O . GLY A 1 91 ? -3.133 11.967 5.347 1.00 92.12 91 GLY A O 1
ATOM 677 N N . LEU A 1 92 ? -1.741 10.396 6.140 1.00 94.44 92 LEU A N 1
ATOM 678 C CA . LEU A 1 92 ? -2.670 9.837 7.116 1.00 94.44 92 LEU A CA 1
ATOM 679 C C . LEU A 1 92 ? -2.367 10.409 8.497 1.00 94.44 92 LEU A C 1
ATOM 681 O O . LEU A 1 92 ? -1.332 10.105 9.092 1.00 94.44 92 LEU A O 1
ATOM 685 N N . ARG A 1 93 ? -3.280 11.234 9.012 1.00 93.06 93 ARG A N 1
ATOM 686 C CA . ARG A 1 93 ? -3.206 11.725 10.388 1.00 93.06 93 ARG A CA 1
ATOM 687 C C . ARG A 1 93 ? -3.807 10.697 11.340 1.00 93.06 93 ARG A C 1
ATOM 689 O O . ARG A 1 93 ? -4.947 10.292 11.137 1.00 93.06 93 ARG A O 1
ATOM 696 N N . VAL A 1 94 ? -3.070 10.327 12.384 1.00 90.62 94 VAL A N 1
ATOM 697 C CA . VAL A 1 94 ? -3.527 9.346 13.385 1.00 90.62 94 VAL A CA 1
ATOM 698 C C . VAL A 1 94 ? -3.536 9.935 14.800 1.00 90.62 94 VAL A C 1
ATOM 700 O O . VAL A 1 94 ? -3.243 11.114 15.008 1.00 90.62 94 VAL A O 1
ATOM 703 N N . GLU A 1 95 ? -3.918 9.123 15.784 1.00 87.00 95 GLU A N 1
ATOM 704 C CA . GLU A 1 95 ? -4.205 9.532 17.167 1.00 87.00 95 GLU A CA 1
ATOM 705 C C . GLU A 1 95 ? -3.000 10.088 17.923 1.00 87.00 95 GLU A C 1
ATOM 707 O O . GLU A 1 95 ? -3.175 10.890 18.838 1.00 87.00 95 GLU A O 1
ATOM 712 N N . ASP A 1 96 ? -1.783 9.704 17.533 1.00 85.75 96 ASP A N 1
ATOM 713 C CA . ASP A 1 96 ? -0.546 10.257 18.096 1.00 85.75 96 ASP A CA 1
ATOM 714 C C . ASP A 1 96 ? -0.247 11.691 17.601 1.00 85.75 96 ASP A C 1
ATOM 716 O O . ASP A 1 96 ? 0.744 12.303 18.002 1.00 85.75 96 ASP A O 1
ATOM 720 N N . GLY A 1 97 ? -1.113 12.245 16.743 1.00 86.25 97 GLY A N 1
ATOM 721 C CA . GLY A 1 97 ? -1.022 13.593 16.192 1.00 86.25 97 GLY A CA 1
ATOM 722 C C . GLY A 1 97 ? -0.088 13.725 14.988 1.00 86.25 97 GLY A C 1
ATOM 723 O O . GLY A 1 97 ? -0.075 14.797 14.376 1.00 86.25 97 GLY A O 1
ATOM 724 N N . GLN A 1 98 ? 0.648 12.667 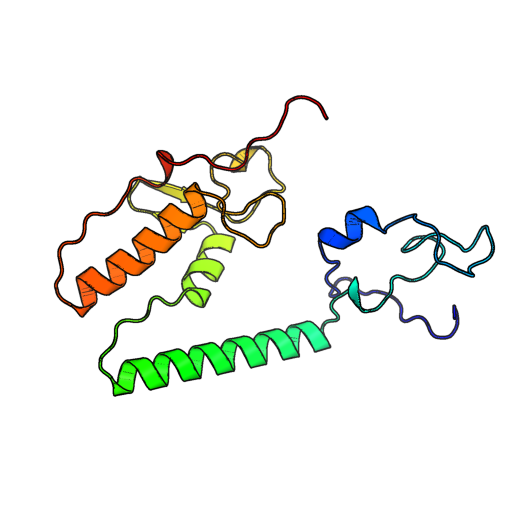14.629 1.00 90.75 98 GLN A N 1
ATOM 725 C CA . GLN A 1 98 ? 1.564 12.647 13.491 1.00 90.75 98 GLN A CA 1
ATOM 726 C C . GLN A 1 98 ? 0.824 12.471 12.165 1.00 90.75 98 GLN A C 1
ATOM 728 O O . GLN A 1 98 ? -0.309 11.985 12.111 1.00 90.75 98 GLN A O 1
ATOM 733 N N . ILE A 1 99 ? 1.499 12.860 11.082 1.00 93.44 99 ILE A N 1
ATOM 734 C CA . ILE A 1 99 ? 1.073 12.587 9.709 1.00 93.44 99 ILE A CA 1
ATOM 735 C C . ILE A 1 99 ? 2.030 11.558 9.120 1.00 93.44 99 ILE A C 1
ATOM 737 O O . ILE A 1 99 ? 3.212 11.832 8.905 1.00 93.44 99 ILE A O 1
ATOM 741 N N . TYR A 1 100 ? 1.495 10.373 8.857 1.00 94.25 100 TYR A N 1
ATOM 742 C CA . TYR A 1 100 ? 2.206 9.270 8.238 1.00 94.25 100 TYR A CA 1
ATOM 743 C C . TYR A 1 100 ? 2.017 9.262 6.724 1.00 94.25 100 TYR A C 1
ATOM 745 O O . TYR A 1 100 ? 1.021 9.763 6.204 1.00 94.25 100 TYR A O 1
ATOM 753 N N . THR A 1 101 ? 2.979 8.696 5.998 1.00 93.19 101 THR A N 1
ATOM 754 C CA . THR A 1 101 ? 2.962 8.669 4.533 1.00 93.19 101 THR A CA 1
ATOM 755 C C . THR A 1 101 ? 3.476 7.345 3.970 1.00 93.19 101 THR A C 1
ATOM 757 O O . THR A 1 101 ? 4.179 6.581 4.634 1.00 93.19 101 THR A O 1
ATOM 760 N N . ALA A 1 102 ? 3.136 7.083 2.711 1.00 88.94 102 ALA A N 1
ATOM 761 C CA . ALA A 1 102 ? 3.758 6.044 1.899 1.00 88.94 102 ALA A CA 1
ATOM 762 C C . ALA A 1 102 ? 5.002 6.543 1.130 1.00 88.94 102 ALA A C 1
ATOM 764 O O . ALA A 1 102 ? 5.654 5.751 0.456 1.00 88.94 102 ALA A O 1
ATOM 765 N N . ASN A 1 103 ? 5.350 7.835 1.204 1.00 86.81 103 ASN A N 1
ATOM 766 C CA . ASN A 1 103 ? 6.456 8.405 0.432 1.00 86.81 103 ASN A CA 1
ATOM 767 C C . ASN A 1 103 ? 7.833 8.117 1.056 1.00 86.81 103 ASN A C 1
ATOM 769 O O . ASN A 1 103 ? 8.327 8.888 1.883 1.00 86.81 103 ASN A O 1
ATOM 773 N N . TYR A 1 104 ? 8.472 7.034 0.613 1.00 80.62 104 TYR A N 1
ATOM 774 C CA . TYR A 1 104 ? 9.819 6.632 1.036 1.00 80.62 104 TYR A CA 1
ATOM 775 C C . TYR A 1 104 ? 10.963 7.206 0.185 1.00 80.62 104 TYR A C 1
ATOM 777 O O . TYR A 1 104 ? 12.127 6.934 0.470 1.00 80.62 104 TYR A O 1
ATOM 785 N N . PHE A 1 105 ? 10.663 8.028 -0.828 1.00 76.88 105 PHE A N 1
ATOM 786 C CA . PHE A 1 105 ? 11.672 8.662 -1.692 1.00 76.88 105 PHE A CA 1
ATOM 787 C C . PHE A 1 105 ? 12.132 10.038 -1.194 1.00 76.88 105 PHE A C 1
ATOM 789 O O . PHE A 1 105 ? 13.003 10.657 -1.802 1.00 76.88 105 PHE A O 1
ATOM 796 N N . SER A 1 106 ? 11.561 10.526 -0.091 1.00 81.12 106 SER A N 1
ATOM 797 C CA . SER A 1 106 ? 11.940 11.793 0.530 1.00 81.12 106 SER A CA 1
ATOM 798 C C . SER A 1 106 ? 12.591 11.554 1.888 1.00 81.12 106 SER A C 1
ATOM 800 O O . SER A 1 106 ? 12.003 10.952 2.788 1.00 81.12 106 SER A O 1
ATOM 802 N N . THR A 1 107 ? 13.800 12.086 2.068 1.00 78.06 107 THR A N 1
ATOM 803 C CA . THR A 1 107 ? 14.498 12.069 3.362 1.00 78.06 107 THR A CA 1
ATOM 804 C C . THR A 1 107 ? 13.762 12.882 4.426 1.00 78.06 107 THR A C 1
ATOM 806 O O . THR A 1 107 ? 13.908 12.599 5.611 1.00 78.06 107 THR A O 1
ATOM 809 N N . ALA A 1 108 ? 12.929 13.848 4.024 1.00 81.69 108 ALA A N 1
ATOM 810 C CA . ALA A 1 108 ? 12.146 14.672 4.941 1.00 81.69 108 ALA A CA 1
ATOM 811 C C . ALA A 1 108 ? 10.973 13.915 5.586 1.00 81.69 108 ALA A C 1
ATOM 813 O O . ALA A 1 108 ? 10.523 14.304 6.658 1.00 81.69 108 ALA A O 1
ATOM 814 N N . SER A 1 109 ? 10.478 12.848 4.948 1.00 83.94 109 SER A N 1
ATOM 815 C CA . SER A 1 109 ? 9.356 12.045 5.451 1.00 83.94 109 SER A CA 1
ATOM 816 C C . SER A 1 109 ? 9.767 10.667 5.952 1.00 83.94 109 SER A C 1
ATOM 818 O O . SER A 1 109 ? 8.912 9.913 6.403 1.00 83.94 109 SER A O 1
ATOM 820 N N . ILE A 1 110 ? 11.056 10.314 5.902 1.00 82.88 110 ILE A N 1
ATOM 821 C CA . ILE A 1 110 ? 11.533 8.958 6.211 1.00 82.88 110 ILE A CA 1
ATOM 822 C C . ILE A 1 110 ? 11.132 8.488 7.617 1.00 82.88 110 ILE A C 1
ATOM 824 O O . ILE A 1 110 ? 10.803 7.321 7.827 1.00 82.88 110 ILE A O 1
ATOM 828 N N . ASN A 1 111 ? 11.083 9.414 8.577 1.00 84.50 111 ASN A N 1
ATOM 829 C CA . ASN A 1 111 ? 10.673 9.154 9.952 1.00 84.50 111 ASN A CA 1
ATOM 830 C C . ASN A 1 111 ? 9.157 8.953 10.111 1.00 84.50 111 ASN A C 1
ATOM 832 O O . ASN A 1 111 ? 8.731 8.590 11.203 1.00 84.50 111 ASN A O 1
ATOM 836 N N . THR A 1 112 ? 8.350 9.158 9.071 1.00 90.62 112 THR A N 1
ATOM 837 C CA . THR A 1 112 ? 6.897 8.933 9.062 1.00 90.62 112 THR A CA 1
ATOM 838 C C . THR A 1 112 ? 6.447 8.016 7.916 1.00 90.62 112 THR A C 1
ATOM 840 O O . THR A 1 112 ? 5.254 7.879 7.645 1.00 90.62 112 THR A O 1
ATOM 843 N N . VAL A 1 113 ? 7.385 7.317 7.272 1.00 93.31 113 VAL A N 1
ATOM 844 C CA . VAL A 1 113 ? 7.074 6.277 6.285 1.00 93.31 113 VAL A CA 1
ATOM 845 C C . VAL A 1 113 ? 6.528 5.030 6.974 1.00 93.31 113 VAL A C 1
ATOM 847 O O . VAL A 1 113 ? 7.133 4.513 7.918 1.00 93.31 113 VAL A O 1
ATOM 850 N N . LEU A 1 114 ? 5.418 4.500 6.458 1.00 94.19 114 LEU A N 1
ATOM 851 C CA . LEU A 1 114 ? 4.808 3.266 6.972 1.00 94.19 114 LEU A CA 1
ATOM 852 C C . LEU A 1 114 ? 5.243 1.988 6.254 1.00 94.19 114 LEU A C 1
ATOM 854 O O . LEU A 1 114 ? 5.078 0.911 6.816 1.00 94.19 114 LEU A O 1
ATOM 858 N N . PHE A 1 115 ? 5.803 2.081 5.049 1.00 92.00 115 PHE A N 1
ATOM 859 C CA . PHE A 1 115 ? 6.291 0.924 4.296 1.00 92.00 115 PHE A CA 1
ATOM 860 C C . PHE A 1 115 ? 7.767 0.616 4.572 1.00 92.00 115 PHE A C 1
ATOM 862 O O . PHE A 1 115 ? 8.548 1.463 5.011 1.00 92.00 115 PHE A O 1
ATOM 869 N N . SER A 1 116 ? 8.136 -0.637 4.345 1.00 89.31 116 SER A N 1
ATOM 870 C CA . SER A 1 116 ? 9.515 -1.112 4.336 1.00 89.31 116 SER A CA 1
ATOM 871 C C . SER A 1 116 ? 10.207 -0.729 3.022 1.00 89.31 116 SER A C 1
ATOM 873 O O . SER A 1 116 ? 9.582 -0.228 2.088 1.00 89.31 116 SER A O 1
ATOM 875 N N . LEU A 1 117 ? 11.515 -0.988 2.924 1.00 86.88 117 LEU A N 1
ATOM 876 C CA . LEU A 1 117 ? 12.316 -0.678 1.727 1.00 86.88 117 LEU A CA 1
ATOM 877 C C . LEU A 1 117 ? 11.970 -1.540 0.499 1.00 86.88 117 LEU A C 1
ATOM 879 O O . LEU A 1 117 ? 12.470 -1.274 -0.591 1.00 86.88 117 LEU A O 1
ATOM 883 N N . ASP A 1 118 ? 11.131 -2.562 0.666 1.00 84.56 118 ASP A N 1
ATOM 884 C CA . ASP A 1 118 ? 10.590 -3.358 -0.436 1.00 84.56 118 ASP A CA 1
ATOM 885 C C . ASP A 1 118 ? 9.406 -2.680 -1.146 1.00 84.56 118 ASP A C 1
ATOM 887 O O . ASP A 1 118 ? 9.005 -3.132 -2.218 1.00 84.56 118 ASP A O 1
ATOM 891 N N . GLY A 1 119 ? 8.857 -1.600 -0.574 1.00 83.19 119 GLY A N 1
ATOM 892 C CA . GLY A 1 119 ? 7.721 -0.860 -1.124 1.00 83.19 119 GLY A CA 1
ATOM 893 C C . GLY A 1 119 ? 6.395 -1.630 -1.128 1.00 83.19 119 GLY A C 1
ATOM 894 O O . GLY A 1 119 ? 5.443 -1.166 -1.750 1.00 83.19 119 GLY A O 1
ATOM 895 N N . ILE A 1 120 ? 6.320 -2.791 -0.464 1.00 87.62 120 ILE A N 1
ATOM 896 C CA . ILE A 1 120 ? 5.138 -3.668 -0.453 1.00 87.62 120 ILE A CA 1
ATOM 897 C C . ILE A 1 120 ? 4.641 -3.876 0.975 1.00 87.62 120 ILE A C 1
ATOM 899 O O . ILE A 1 120 ? 3.451 -3.714 1.244 1.00 87.62 120 ILE A O 1
ATOM 903 N N . HIS A 1 121 ? 5.533 -4.224 1.904 1.00 91.69 121 HIS A N 1
ATOM 904 C CA . HIS A 1 121 ? 5.135 -4.576 3.262 1.00 91.69 121 HIS A CA 1
ATOM 905 C C . HIS 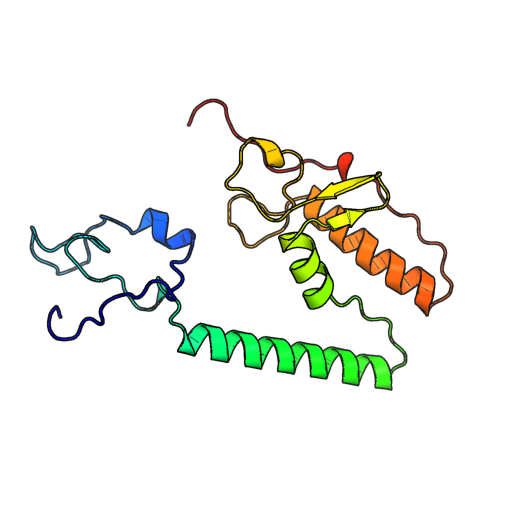A 1 121 ? 5.251 -3.374 4.197 1.00 91.69 121 HIS A C 1
ATOM 907 O O . HIS A 1 121 ? 6.272 -2.679 4.182 1.00 91.69 121 HIS A O 1
ATOM 913 N N . PRO A 1 122 ? 4.260 -3.131 5.070 1.00 94.25 122 PRO A N 1
ATOM 914 C CA . PRO A 1 122 ? 4.417 -2.188 6.164 1.00 94.25 122 PRO A CA 1
ATOM 915 C C . PRO A 1 122 ? 5.634 -2.536 7.032 1.00 94.25 122 PRO A C 1
ATOM 917 O O . PRO A 1 122 ? 5.973 -3.704 7.218 1.00 94.25 122 PRO A O 1
ATOM 920 N N . ASN A 1 123 ? 6.299 -1.521 7.573 1.00 93.75 123 ASN A N 1
ATOM 921 C CA . ASN A 1 123 ? 7.265 -1.702 8.654 1.00 93.75 123 ASN A CA 1
ATOM 922 C C . ASN A 1 123 ? 6.519 -1.841 10.001 1.00 93.75 123 ASN A C 1
ATOM 924 O O . ASN A 1 123 ? 5.289 -1.763 10.048 1.00 93.75 123 ASN A O 1
ATOM 928 N N . ALA A 1 124 ? 7.232 -2.049 11.114 1.00 94.94 124 ALA A N 1
ATOM 929 C CA . ALA A 1 124 ? 6.595 -2.252 12.424 1.00 94.94 124 ALA A CA 1
ATOM 930 C C . ALA A 1 124 ? 5.653 -1.097 12.811 1.00 94.94 124 ALA A C 1
ATOM 932 O O . ALA A 1 124 ? 4.559 -1.327 13.326 1.00 94.94 124 ALA A O 1
ATOM 933 N N . ARG A 1 125 ? 6.037 0.143 12.495 1.00 94.81 125 ARG A N 1
ATOM 934 C CA . ARG A 1 125 ? 5.182 1.319 12.667 1.00 94.81 125 ARG A CA 1
ATOM 935 C C . ARG A 1 125 ? 3.961 1.311 11.753 1.00 94.81 125 ARG A C 1
ATOM 937 O O . ARG A 1 125 ? 2.864 1.616 12.213 1.00 94.81 125 ARG A O 1
ATOM 944 N N . GLY A 1 126 ? 4.121 0.933 10.489 1.00 94.88 126 GLY A N 1
ATOM 945 C CA . GLY A 1 126 ? 3.001 0.759 9.564 1.00 94.88 126 GLY A CA 1
ATOM 946 C C . GLY A 1 126 ? 1.981 -0.266 10.055 1.00 94.88 126 GLY A C 1
ATOM 947 O O . GLY A 1 126 ? 0.782 0.009 10.042 1.00 94.88 126 GLY A O 1
ATOM 948 N N . TYR A 1 127 ? 2.441 -1.405 10.577 1.00 96.00 127 TYR A N 1
ATOM 949 C CA . TYR A 1 127 ? 1.553 -2.394 11.190 1.00 96.00 127 TYR A CA 1
ATOM 950 C C . TYR A 1 127 ? 0.849 -1.868 12.444 1.00 96.00 127 TYR A C 1
ATOM 952 O O . TYR A 1 127 ? -0.320 -2.189 12.643 1.00 96.00 127 TYR A O 1
ATOM 960 N N . ALA A 1 128 ? 1.502 -1.028 13.252 1.00 96.19 128 ALA A N 1
ATOM 961 C CA . ALA A 1 128 ? 0.856 -0.381 14.394 1.00 96.19 128 ALA A CA 1
ATOM 962 C C . ALA A 1 128 ? -0.293 0.549 13.959 1.00 96.19 128 ALA A C 1
ATOM 964 O O . ALA A 1 128 ? -1.367 0.521 14.559 1.00 96.19 128 ALA A O 1
ATOM 965 N N . VAL A 1 129 ? -0.108 1.317 12.877 1.00 95.81 129 VAL A N 1
ATOM 966 C CA . VAL A 1 129 ? -1.179 2.144 12.295 1.00 95.81 129 VAL A CA 1
ATOM 967 C C . VAL A 1 129 ? -2.328 1.275 11.781 1.00 95.81 129 VAL A C 1
ATOM 969 O O . VAL A 1 129 ? -3.476 1.512 12.146 1.00 95.81 129 VAL A O 1
ATOM 972 N N . ILE A 1 130 ? -2.038 0.230 11.001 1.00 95.81 130 ILE A N 1
ATOM 973 C CA . ILE A 1 130 ? -3.064 -0.693 10.481 1.00 95.81 130 ILE A CA 1
ATOM 974 C C . ILE A 1 130 ? -3.845 -1.354 11.625 1.00 95.81 130 ILE A C 1
ATOM 976 O O . ILE A 1 130 ? -5.072 -1.431 11.573 1.00 95.81 130 ILE A O 1
ATOM 980 N N . ALA A 1 131 ? -3.152 -1.801 12.675 1.00 97.00 131 ALA A N 1
ATOM 981 C CA . ALA A 1 131 ? -3.784 -2.386 13.850 1.00 97.00 131 ALA A CA 1
ATOM 982 C C . ALA A 1 131 ? -4.729 -1.389 14.532 1.00 97.00 131 ALA A C 1
ATOM 984 O O . ALA A 1 131 ? -5.857 -1.753 14.859 1.00 97.00 131 ALA A O 1
ATOM 985 N N . ASN A 1 132 ? -4.316 -0.128 14.683 1.00 96.69 132 ASN A N 1
ATOM 986 C CA . ASN A 1 132 ? -5.176 0.918 15.231 1.00 96.69 132 ASN A CA 1
ATOM 987 C C . ASN A 1 132 ? -6.428 1.149 14.376 1.00 96.69 132 ASN A C 1
ATOM 989 O O . ASN A 1 132 ? -7.515 1.253 14.936 1.00 96.69 132 ASN A O 1
ATOM 993 N N . GLU A 1 133 ? -6.318 1.192 13.046 1.00 96.62 133 GLU A N 1
ATOM 994 C CA . GLU A 1 133 ? -7.490 1.346 12.168 1.00 96.62 133 GLU A CA 1
ATOM 995 C C . GLU A 1 133 ? -8.478 0.176 12.300 1.00 96.62 133 GLU A C 1
ATOM 997 O O . GLU A 1 133 ? -9.693 0.375 12.341 1.00 96.62 133 GLU A O 1
ATOM 1002 N N . ILE A 1 134 ? -7.971 -1.052 12.451 1.00 97.50 134 ILE A N 1
ATOM 1003 C CA . ILE A 1 134 ? -8.806 -2.230 12.726 1.00 97.50 134 ILE A CA 1
ATOM 1004 C C . ILE A 1 134 ? -9.464 -2.116 14.108 1.00 97.50 134 ILE A C 1
ATOM 1006 O O . ILE A 1 134 ? -10.667 -2.349 14.242 1.00 97.50 134 ILE A O 1
ATOM 1010 N N . ILE A 1 135 ? -8.703 -1.726 15.134 1.00 97.75 135 ILE A N 1
ATOM 1011 C CA . ILE A 1 135 ? -9.208 -1.559 16.502 1.00 97.75 135 ILE A CA 1
ATOM 1012 C C . ILE A 1 135 ? -10.306 -0.491 16.561 1.00 97.75 135 ILE A C 1
ATOM 1014 O O . ILE A 1 135 ? -11.308 -0.705 17.241 1.00 97.75 135 ILE A O 1
ATOM 1018 N N . LYS A 1 136 ? -10.175 0.625 15.832 1.00 96.56 136 LYS A N 1
ATOM 1019 C CA . LYS A 1 136 ? -11.220 1.662 15.750 1.00 96.56 136 LYS A CA 1
ATOM 1020 C C . LYS A 1 136 ? -12.533 1.080 15.249 1.00 96.56 136 LYS A C 1
ATOM 1022 O O . LYS A 1 136 ? -13.565 1.254 15.889 1.00 96.56 136 LYS A O 1
ATOM 1027 N N . VAL A 1 137 ? -12.477 0.334 14.150 1.00 97.56 137 VAL A N 1
ATOM 1028 C CA . VAL A 1 137 ? -13.656 -0.303 13.560 1.00 97.56 137 VAL A CA 1
ATOM 1029 C C . VAL A 1 137 ? -14.275 -1.329 14.512 1.00 97.56 137 VAL A C 1
ATOM 1031 O O . VAL A 1 137 ? -15.494 -1.359 14.659 1.00 97.56 137 VAL A O 1
ATOM 1034 N N . ILE A 1 138 ? -13.457 -2.111 15.223 1.00 98.19 138 ILE A N 1
ATOM 1035 C CA . ILE A 1 138 ? -13.933 -3.036 16.263 1.00 98.19 138 ILE A CA 1
ATOM 1036 C C . ILE A 1 138 ? -14.626 -2.278 17.403 1.00 98.19 138 ILE A C 1
ATOM 1038 O O . ILE A 1 138 ? -15.738 -2.634 17.789 1.00 98.19 138 ILE A O 1
ATOM 1042 N N . ASN A 1 139 ? -13.992 -1.233 17.936 1.00 98.19 139 ASN A N 1
ATOM 1043 C CA . ASN A 1 139 ? -14.535 -0.441 19.038 1.00 98.19 139 ASN A CA 1
ATOM 1044 C C . ASN A 1 139 ? -15.864 0.219 18.654 1.00 98.19 139 ASN A C 1
ATOM 1046 O O . ASN A 1 139 ? -16.805 0.174 19.441 1.00 98.19 139 ASN A O 1
ATOM 1050 N N . THR A 1 140 ? -15.969 0.771 17.442 1.00 97.56 140 THR A N 1
ATOM 1051 C CA . THR A 1 140 ? -17.206 1.383 16.942 1.00 97.56 140 THR A CA 1
ATOM 1052 C C . THR A 1 140 ? -18.306 0.353 16.704 1.00 97.56 140 THR A C 1
ATOM 1054 O O . THR A 1 140 ? -19.428 0.556 17.156 1.00 97.56 140 THR A O 1
ATOM 1057 N N . HIS A 1 141 ? -18.010 -0.745 16.007 1.00 97.75 141 HIS A N 1
ATOM 1058 C CA . HIS A 1 141 ? -19.031 -1.708 15.583 1.00 97.75 141 HIS A CA 1
ATOM 1059 C C . HIS A 1 141 ? -19.520 -2.599 16.728 1.00 97.75 141 HIS A C 1
ATOM 1061 O O . HIS A 1 141 ? -20.713 -2.852 16.849 1.00 97.75 141 HIS A O 1
ATOM 1067 N N . TYR A 1 142 ? -18.610 -3.050 17.593 1.00 97.75 142 TYR A N 1
ATOM 1068 C CA . TYR A 1 142 ? -18.929 -3.966 18.695 1.00 97.75 142 TYR A CA 1
ATOM 1069 C C . TYR A 1 142 ? -19.063 -3.263 20.053 1.00 97.75 142 TYR A C 1
ATOM 1071 O O . TYR A 1 142 ? -19.181 -3.935 21.076 1.00 97.75 142 TYR A O 1
ATOM 1079 N N . ASN A 1 143 ? -19.013 -1.924 20.090 1.00 97.50 143 ASN A N 1
ATOM 1080 C CA . ASN A 1 143 ? -19.017 -1.124 21.321 1.00 97.50 143 ASN A CA 1
ATOM 1081 C C . ASN A 1 143 ? -17.931 -1.567 22.331 1.00 97.50 143 ASN A C 1
ATOM 1083 O O . ASN A 1 143 ? -18.139 -1.599 23.548 1.00 97.50 143 ASN A O 1
ATOM 1087 N N . ALA A 1 144 ? -16.769 -1.961 21.806 1.00 97.94 144 ALA A N 1
ATOM 1088 C CA . ALA A 1 144 ? -15.624 -2.406 22.590 1.00 97.94 144 ALA A CA 1
ATOM 1089 C C . ALA A 1 144 ? -14.757 -1.221 23.060 1.00 97.94 144 ALA A C 1
ATOM 1091 O O . ALA A 1 144 ? -14.937 -0.075 22.647 1.00 97.94 144 ALA A O 1
ATOM 1092 N N . LYS A 1 145 ? -13.802 -1.505 23.954 1.00 96.94 145 LYS A N 1
ATOM 1093 C CA . LYS A 1 145 ? -12.851 -0.522 24.508 1.00 96.94 145 LYS A CA 1
ATOM 1094 C C . LYS A 1 145 ? -11.412 -1.029 24.434 1.00 96.94 145 LYS A C 1
ATOM 1096 O O . LYS A 1 145 ? -10.675 -0.986 25.418 1.00 96.94 145 LYS A O 1
ATOM 1101 N N . LEU A 1 146 ? -11.029 -1.566 23.281 1.00 97.69 146 LEU A N 1
ATOM 1102 C CA . LEU A 1 146 ? -9.658 -1.995 23.040 1.00 97.69 146 LEU A CA 1
ATOM 1103 C C . LEU A 1 146 ? -8.739 -0.764 22.967 1.00 97.69 146 LEU A C 1
ATOM 1105 O O . LEU A 1 146 ? -9.077 0.200 22.270 1.00 97.69 146 LEU A O 1
ATOM 1109 N N . PRO A 1 147 ? -7.600 -0.770 23.678 1.00 96.69 147 PRO A N 1
ATOM 1110 C CA . PRO A 1 147 ? -6.669 0.345 23.653 1.00 96.69 147 PRO A CA 1
ATOM 1111 C C . PRO A 1 147 ? -5.971 0.438 22.294 1.00 96.69 147 PRO A C 1
ATOM 1113 O O . PRO A 1 147 ? -5.632 -0.576 21.686 1.00 96.69 147 PRO A O 1
ATOM 1116 N N . LEU A 1 148 ? -5.723 1.667 21.847 1.00 96.12 148 LEU A N 1
ATOM 1117 C CA . LEU A 1 148 ? -4.847 1.939 20.711 1.00 96.12 148 LEU A CA 1
ATOM 1118 C C . LEU A 1 148 ? -3.389 1.950 21.167 1.00 96.12 148 LEU A C 1
ATOM 1120 O O . LEU A 1 148 ? -3.086 2.239 22.327 1.00 96.12 148 LEU A O 1
ATOM 1124 N N . VAL A 1 149 ? -2.483 1.678 20.235 1.00 94.50 149 VAL A N 1
ATOM 1125 C CA . VAL A 1 149 ? -1.043 1.802 20.465 1.00 94.50 149 VAL A CA 1
ATOM 1126 C C . VAL A 1 149 ? -0.515 3.104 19.869 1.00 94.50 149 VAL A C 1
ATOM 1128 O O . VAL A 1 149 ? -1.034 3.602 18.873 1.00 94.50 149 VAL A O 1
ATOM 1131 N N . SER A 1 150 ? 0.543 3.667 20.448 1.00 93.69 150 SER A N 1
ATOM 1132 C CA . SER A 1 150 ? 1.237 4.800 19.829 1.00 93.69 150 SER A CA 1
ATOM 1133 C C . SER A 1 150 ? 2.113 4.291 18.686 1.00 93.69 150 SER A C 1
ATOM 1135 O O . SER A 1 150 ? 3.112 3.612 18.930 1.00 93.69 150 SER A O 1
ATOM 1137 N N . ALA A 1 151 ? 1.751 4.596 17.437 1.00 92.69 151 ALA A N 1
ATOM 1138 C CA . ALA A 1 151 ? 2.506 4.137 16.270 1.00 92.69 151 ALA A CA 1
ATOM 1139 C C . ALA A 1 151 ? 3.956 4.652 16.299 1.00 92.69 151 ALA A C 1
ATOM 1141 O O . ALA A 1 151 ? 4.890 3.905 16.001 1.00 92.69 151 ALA A O 1
ATOM 1142 N N . GLY A 1 152 ? 4.167 5.889 16.759 1.00 90.25 152 GLY A N 1
ATOM 1143 C CA . GLY A 1 152 ? 5.499 6.479 16.913 1.00 90.25 152 GLY A CA 1
ATOM 1144 C C . GLY A 1 152 ? 6.443 5.697 17.840 1.00 90.25 152 GLY A C 1
ATOM 1145 O O . GLY A 1 152 ? 7.658 5.806 17.692 1.00 90.25 152 GLY A O 1
ATOM 1146 N N . SER A 1 153 ? 5.914 4.865 18.745 1.00 92.31 153 SER A N 1
ATOM 1147 C CA . SER A 1 153 ? 6.712 4.008 19.636 1.00 92.31 153 SER A CA 1
ATOM 1148 C C . SER A 1 153 ? 7.319 2.782 18.942 1.00 92.31 153 SER A C 1
ATOM 1150 O O . SER A 1 153 ? 8.162 2.109 19.531 1.00 92.31 153 SER A O 1
ATOM 1152 N N . PHE A 1 154 ? 6.922 2.489 17.702 1.00 93.06 154 PHE A N 1
ATOM 1153 C CA . PHE A 1 154 ? 7.461 1.383 16.914 1.00 93.06 154 PHE A CA 1
ATOM 1154 C C . PHE A 1 154 ? 8.532 1.871 15.928 1.00 93.06 154 PHE A C 1
ATOM 1156 O O . PHE A 1 154 ? 8.459 3.008 15.436 1.00 93.06 154 PHE A O 1
ATOM 1163 N N . PRO A 1 155 ? 9.532 1.028 15.609 1.00 91.44 155 PRO A N 1
ATOM 1164 C CA . PRO A 1 155 ? 10.565 1.382 14.646 1.00 91.44 155 PRO A CA 1
ATOM 1165 C C . PRO A 1 155 ? 9.980 1.546 13.235 1.00 91.44 155 PRO A C 1
ATOM 1167 O O . PRO A 1 155 ? 9.103 0.791 12.810 1.00 91.44 155 PRO A O 1
ATOM 1170 N N . GLY A 1 156 ? 10.474 2.558 12.519 1.00 87.94 156 GLY A N 1
ATOM 1171 C CA . GLY A 1 156 ? 10.177 2.801 11.105 1.00 87.94 156 GLY A CA 1
ATOM 1172 C C . GLY A 1 156 ? 11.307 2.313 10.195 1.00 87.94 156 GLY A C 1
ATOM 1173 O O . GLY A 1 156 ? 12.130 1.492 10.597 1.00 87.94 156 GLY A O 1
ATOM 1174 N N . ALA A 1 157 ? 11.367 2.843 8.973 1.00 81.94 157 ALA A N 1
ATOM 1175 C CA . ALA A 1 157 ? 12.486 2.590 8.070 1.00 81.94 157 ALA A CA 1
ATOM 1176 C C . ALA A 1 157 ? 13.783 3.233 8.601 1.00 81.94 157 ALA A C 1
ATOM 1178 O O . ALA A 1 157 ? 13.804 4.418 8.937 1.00 81.94 157 ALA A O 1
ATOM 1179 N N . THR A 1 158 ? 14.868 2.456 8.639 1.00 75.75 158 THR A N 1
ATOM 1180 C CA . THR A 1 158 ? 16.210 2.935 8.999 1.00 75.75 158 THR A CA 1
ATOM 1181 C C . THR A 1 158 ? 17.051 3.062 7.736 1.00 75.75 158 THR A C 1
ATOM 1183 O O . THR A 1 158 ? 17.177 2.101 6.980 1.00 75.75 158 THR A O 1
ATOM 1186 N N . ILE A 1 159 ? 17.651 4.233 7.523 1.00 68.81 159 ILE A N 1
ATOM 1187 C CA . ILE A 1 159 ? 18.644 4.450 6.467 1.00 68.81 159 ILE A CA 1
ATOM 1188 C C . ILE A 1 159 ? 20.027 4.403 7.109 1.00 68.81 159 ILE A C 1
ATOM 1190 O O . ILE A 1 159 ? 20.287 5.122 8.076 1.00 68.81 159 ILE A O 1
ATOM 1194 N N . LEU A 1 160 ? 20.904 3.543 6.591 1.00 69.62 160 LEU A N 1
ATOM 1195 C CA . LEU A 1 160 ? 22.296 3.514 7.020 1.00 69.62 160 LEU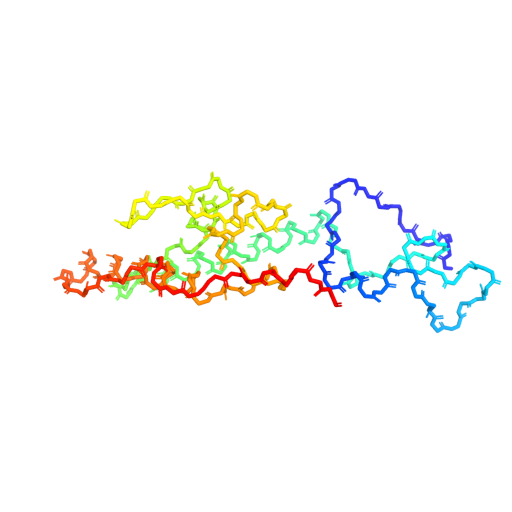 A CA 1
ATOM 1196 C C . LEU A 1 160 ? 23.035 4.736 6.444 1.00 69.62 160 LEU A C 1
ATOM 1198 O O . LEU A 1 160 ? 22.805 5.085 5.286 1.00 69.62 160 LEU A O 1
ATOM 1202 N N . PRO A 1 161 ? 23.935 5.380 7.210 1.00 68.62 161 PRO A N 1
ATOM 1203 C CA . PRO A 1 161 ? 24.734 6.504 6.712 1.00 68.62 161 PRO A CA 1
ATOM 1204 C C . PRO A 1 161 ? 25.659 6.134 5.541 1.00 68.62 161 PRO A C 1
ATOM 1206 O O . PRO A 1 161 ? 26.095 7.011 4.800 1.00 68.62 161 PRO A O 1
ATOM 1209 N N . SER A 1 162 ? 25.966 4.845 5.380 1.00 68.56 162 SER A N 1
ATOM 1210 C CA . SER A 1 162 ? 26.790 4.291 4.307 1.00 68.56 162 SER A CA 1
ATOM 1211 C C . SER A 1 162 ? 26.285 2.900 3.911 1.00 68.56 162 SER A C 1
ATOM 1213 O O . SER A 1 162 ? 25.787 2.169 4.771 1.00 68.56 162 SER A O 1
ATOM 1215 N N . ASN A 1 163 ? 26.426 2.560 2.625 1.00 55.56 163 ASN A N 1
ATOM 1216 C CA . ASN A 1 163 ? 26.139 1.229 2.071 1.00 55.56 163 ASN A CA 1
ATOM 1217 C C . ASN A 1 163 ? 27.261 0.234 2.364 1.00 55.56 163 ASN A C 1
ATOM 1219 O O . ASN A 1 163 ? 28.435 0.671 2.342 1.00 55.56 163 ASN A O 1
#